Protein AF-A0A822E2Z7-F1 (afdb_monomer)

Foldseek 3Di:
DDDLVNLVVVLVVVLVVVVVVLVVLVVLLVVLVVVLVVDPDPVSNVVSVVVSVPRDHDDPVRSVVVSVVSCVVSVSVPDPVVVVVVVVSCVVVVVPPPDPDDDDDDDDD

Nearest PDB structures (foldseek):
  7f6j-assembly1_C  TM=7.081E-01  e=2.407E+00  Homo sapiens
  4ilo-assembly1_A  TM=5.571E-01  e=5.607E+00  Chlamydia trachomatis L2/434/Bu

pLDDT: mean 78.34, std 19.08, range [35.41, 97.38]

Mean predicted aligned error: 11.36 Å

Solvent-accessible surface area (backbone atoms only — not comparable to full-atom values): 6567 Å² total; per-residue (Å²): 132,84,52,70,66,59,49,50,50,53,51,52,53,50,50,50,54,51,49,53,52,40,50,52,45,48,52,54,35,49,53,32,51,57,51,38,77,73,48,92,45,69,68,59,36,53,52,37,48,58,54,35,73,68,58,82,64,71,53,72,69,56,52,48,54,53,48,54,53,49,40,60,75,63,67,43,87,84,41,71,71,45,57,54,48,49,55,52,51,28,56,76,67,69,53,64,89,76,63,98,71,85,86,79,85,82,90,83,134

Secondary structure (DSSP, 8-state):
---HHHHHHHHHHHHHHHHHHHHHHHHHHHHHHHHHHT---HHHHHHHHHHHHT--PPPHHHHHHHHHHHHHHTT-TT-HHHHHHHHHHHHHTT-----SS--------

Sequence (109 aa):
MKTQSELFGKFVEFMNGTMATNTALIEQRTALYNLIEKSNDNQKVTYFMGKADNIKISDAKRLMDIGFKKVKELNLESSEELKYLESRLENVLGIMNHNNRQLLPVYNW

Radius of gyration: 21.73 Å; Cα contacts (8 Å, |Δi|>4): 48; chains: 1; bounding box: 62×42×54 Å

Structure (mmCIF, N/CA/C/O backbone):
data_AF-A0A822E2Z7-F1
#
_entry.id   AF-A0A822E2Z7-F1
#
loop_
_atom_site.group_PDB
_atom_site.id
_atom_site.type_symbol
_atom_site.label_atom_id
_atom_site.label_alt_id
_atom_site.label_comp_id
_atom_site.label_asym_id
_atom_site.label_entity_id
_atom_site.label_seq_id
_atom_site.pdbx_PDB_ins_code
_atom_site.Cartn_x
_atom_site.Cartn_y
_atom_site.Cartn_z
_atom_site.occupancy
_atom_site.B_iso_or_equiv
_atom_site.auth_seq_id
_atom_site.auth_comp_id
_atom_site.auth_asym_id
_atom_site.auth_atom_id
_atom_site.pdbx_PDB_model_num
ATOM 1 N N . MET A 1 1 ? -9.481 -8.322 29.777 1.00 53.78 1 MET A N 1
ATOM 2 C CA . MET A 1 1 ? -10.090 -7.519 28.691 1.00 53.78 1 MET A CA 1
ATOM 3 C C . MET A 1 1 ? -9.002 -6.616 28.135 1.00 53.78 1 MET A C 1
ATOM 5 O O . MET A 1 1 ? -8.268 -6.074 28.947 1.00 53.78 1 MET A O 1
ATOM 9 N N . LYS A 1 2 ? -8.845 -6.502 26.809 1.00 59.94 2 LYS A N 1
ATOM 10 C CA . LYS A 1 2 ? -7.946 -5.484 26.230 1.00 59.94 2 LYS A CA 1
ATOM 11 C C . LYS A 1 2 ? -8.593 -4.113 26.404 1.00 59.94 2 LYS A C 1
ATOM 13 O O . LYS A 1 2 ? -9.815 -4.017 26.280 1.00 59.94 2 LYS A O 1
ATOM 18 N N . THR A 1 3 ? -7.812 -3.087 26.714 1.00 75.00 3 THR A N 1
ATOM 19 C CA . THR A 1 3 ? -8.347 -1.721 26.813 1.00 75.00 3 THR A CA 1
ATOM 20 C C . THR A 1 3 ? -8.606 -1.149 25.414 1.00 75.00 3 THR A C 1
ATOM 22 O O . THR A 1 3 ? -8.018 -1.600 24.431 1.00 75.00 3 THR A O 1
ATOM 25 N N . GLN A 1 4 ? -9.488 -0.151 25.300 1.00 69.19 4 GLN A N 1
ATOM 26 C CA . GLN A 1 4 ? -9.756 0.520 24.017 1.00 69.19 4 GLN A CA 1
ATOM 27 C C . GLN A 1 4 ? -8.486 1.165 23.434 1.00 69.19 4 GLN A C 1
ATOM 29 O O . GLN A 1 4 ? -8.213 1.038 22.243 1.00 69.19 4 GLN A O 1
ATOM 34 N N . SER A 1 5 ? -7.641 1.736 24.296 1.00 71.38 5 SER A N 1
ATOM 35 C CA . SER A 1 5 ? -6.336 2.289 23.913 1.00 71.38 5 SER A CA 1
ATOM 36 C C . SER A 1 5 ? -5.390 1.228 23.329 1.00 71.38 5 SER A C 1
ATOM 38 O O . SER A 1 5 ? -4.766 1.450 22.293 1.00 71.38 5 SER A O 1
ATOM 40 N N . GLU A 1 6 ? -5.340 0.021 23.906 1.00 77.25 6 GLU A N 1
ATOM 41 C CA . GLU A 1 6 ? -4.536 -1.086 23.359 1.00 77.25 6 GLU A CA 1
ATOM 42 C C . GLU A 1 6 ? -5.037 -1.578 21.995 1.00 77.25 6 GLU A C 1
ATOM 44 O O . GLU A 1 6 ? -4.243 -2.002 21.151 1.00 77.25 6 GLU A O 1
ATOM 49 N N . LEU A 1 7 ? -6.353 -1.577 21.777 1.00 80.56 7 LEU A N 1
ATOM 50 C CA . LEU A 1 7 ? -6.940 -1.952 20.491 1.00 80.56 7 LEU A CA 1
ATOM 51 C C . LEU A 1 7 ? -6.651 -0.883 19.429 1.00 80.56 7 LEU A C 1
ATOM 53 O O . LEU A 1 7 ? -6.284 -1.230 18.306 1.00 80.56 7 LEU A O 1
ATOM 57 N N . PHE A 1 8 ? -6.725 0.397 19.799 1.00 77.75 8 PHE A N 1
ATOM 58 C CA . PHE A 1 8 ? -6.364 1.506 18.920 1.00 77.75 8 PHE A CA 1
ATOM 59 C C . PHE A 1 8 ? -4.868 1.506 18.571 1.00 77.75 8 PHE A C 1
ATOM 61 O O . PHE A 1 8 ? -4.508 1.651 17.405 1.00 77.75 8 PHE A O 1
ATOM 68 N N . GLY A 1 9 ? -3.986 1.241 19.541 1.00 77.56 9 GLY A N 1
ATOM 69 C CA . GLY A 1 9 ? -2.549 1.082 19.289 1.00 77.56 9 GLY A CA 1
ATOM 70 C C . GLY A 1 9 ? -2.260 -0.003 18.246 1.00 77.56 9 GLY A C 1
ATOM 71 O O . GLY A 1 9 ? -1.531 0.234 17.285 1.00 77.56 9 GLY A O 1
ATOM 72 N N . LYS A 1 10 ? -2.934 -1.156 18.351 1.00 83.88 10 LYS A N 1
ATOM 73 C CA . LYS A 1 10 ? -2.823 -2.253 17.369 1.00 83.88 10 LYS A CA 1
ATOM 74 C C . LYS A 1 10 ? -3.333 -1.879 15.984 1.00 83.88 10 LYS A C 1
ATOM 76 O O . LYS A 1 10 ? -2.800 -2.364 14.987 1.00 83.88 10 LYS A O 1
ATOM 81 N N . PHE A 1 11 ? -4.369 -1.047 15.910 1.00 86.25 11 PHE A N 1
ATOM 82 C CA . PHE A 1 11 ? -4.846 -0.504 14.644 1.00 86.25 11 PHE A CA 1
ATOM 83 C C . PHE A 1 11 ? -3.783 0.394 13.994 1.00 86.25 11 PHE A C 1
ATOM 85 O O . PHE A 1 11 ? -3.451 0.198 12.825 1.00 86.25 11 PHE A O 1
ATOM 92 N N . VAL A 1 12 ? -3.208 1.332 14.753 1.00 84.00 12 VAL A N 1
ATOM 93 C CA . VAL A 1 12 ? -2.180 2.255 14.248 1.00 84.00 12 VAL A CA 1
ATOM 94 C C . VAL A 1 12 ? -0.926 1.502 13.800 1.00 84.00 12 VAL A C 1
ATOM 96 O O . VAL A 1 12 ? -0.433 1.746 12.701 1.00 84.00 12 VAL A O 1
ATOM 99 N N . GLU A 1 13 ? -0.439 0.546 14.595 1.00 87.19 13 GLU A N 1
ATOM 100 C CA . GLU A 1 13 ? 0.699 -0.309 14.226 1.00 87.19 13 GLU A CA 1
ATOM 101 C C . GLU A 1 13 ? 0.446 -1.065 12.916 1.00 87.19 13 GLU A C 1
ATOM 103 O O . GLU A 1 13 ? 1.296 -1.084 12.023 1.00 87.19 13 GLU A O 1
ATOM 108 N N . PHE A 1 14 ? -0.750 -1.640 12.768 1.00 90.81 14 PHE A N 1
ATOM 109 C CA . PHE A 1 14 ? -1.147 -2.338 11.550 1.00 90.81 14 PHE A CA 1
ATOM 110 C C . PHE A 1 14 ? -1.176 -1.407 10.330 1.00 90.81 14 PHE A C 1
ATOM 112 O O . PHE A 1 14 ? -0.661 -1.767 9.266 1.00 90.81 14 PHE A O 1
ATOM 119 N N . MET A 1 15 ? -1.747 -0.207 10.468 1.00 91.25 15 MET A N 1
ATOM 120 C CA . MET A 1 15 ? -1.794 0.762 9.373 1.00 91.25 15 MET A CA 1
ATOM 121 C C . MET A 1 15 ? -0.399 1.265 9.002 1.00 91.25 15 MET A C 1
ATOM 123 O O . MET A 1 15 ? -0.087 1.340 7.815 1.00 91.25 15 MET A O 1
ATOM 127 N N . ASN A 1 16 ? 0.475 1.507 9.980 1.00 88.25 16 ASN A N 1
ATOM 128 C CA . ASN A 1 16 ? 1.867 1.875 9.724 1.00 88.25 16 ASN A CA 1
ATOM 129 C C . ASN A 1 16 ? 2.608 0.782 8.942 1.00 88.25 16 ASN A C 1
ATOM 131 O O . ASN A 1 16 ? 3.259 1.084 7.943 1.00 88.25 16 ASN A O 1
ATOM 135 N N . GLY A 1 17 ? 2.463 -0.489 9.331 1.00 90.06 17 GLY A N 1
ATOM 136 C CA . GLY A 1 17 ? 3.058 -1.609 8.592 1.00 90.06 17 GLY A CA 1
ATOM 137 C C . GLY A 1 17 ? 2.493 -1.760 7.174 1.00 90.06 17 GLY A C 1
ATOM 138 O O . GLY A 1 17 ? 3.238 -2.022 6.225 1.00 90.06 17 GLY A O 1
ATOM 139 N N . THR A 1 18 ? 1.188 -1.529 7.008 1.00 92.69 18 THR A N 1
ATOM 140 C CA . THR A 1 18 ? 0.514 -1.557 5.700 1.00 92.69 18 THR A CA 1
ATOM 141 C C . THR A 1 18 ? 1.050 -0.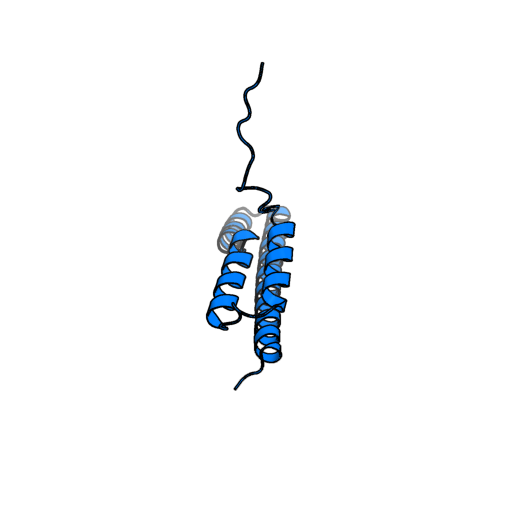457 4.782 1.00 92.69 18 THR A C 1
ATOM 143 O O . THR A 1 18 ? 1.401 -0.727 3.633 1.00 92.69 18 THR A O 1
ATOM 146 N N . MET A 1 19 ? 1.180 0.768 5.298 1.00 91.12 19 MET A N 1
ATOM 147 C CA . MET A 1 19 ? 1.725 1.904 4.554 1.00 91.12 19 MET A CA 1
ATOM 148 C C . MET A 1 19 ? 3.196 1.694 4.199 1.00 91.12 19 MET A C 1
ATOM 150 O O . MET A 1 19 ? 3.562 1.878 3.043 1.00 91.12 19 MET A O 1
ATOM 154 N N . ALA A 1 20 ? 4.020 1.236 5.146 1.00 92.12 20 ALA A N 1
ATOM 155 C CA . ALA A 1 20 ? 5.430 0.939 4.899 1.00 92.12 20 ALA A CA 1
ATOM 156 C C . ALA A 1 20 ? 5.609 -0.115 3.795 1.00 92.12 20 ALA A C 1
ATOM 158 O O . ALA A 1 20 ? 6.418 0.065 2.886 1.00 92.12 20 ALA A O 1
ATOM 159 N N . THR A 1 21 ? 4.800 -1.179 3.822 1.00 95.38 21 THR A N 1
ATOM 160 C CA . THR A 1 21 ? 4.797 -2.198 2.762 1.00 95.38 21 THR A CA 1
ATOM 161 C C . THR A 1 21 ? 4.428 -1.589 1.410 1.00 95.38 21 THR A C 1
ATOM 163 O O . THR A 1 21 ? 5.101 -1.845 0.414 1.00 95.38 21 THR A O 1
ATOM 166 N N . ASN A 1 22 ? 3.384 -0.757 1.359 1.00 94.69 22 ASN A N 1
ATOM 167 C CA . ASN A 1 22 ? 2.951 -0.129 0.113 1.00 94.69 22 ASN A CA 1
ATOM 168 C C . ASN A 1 22 ? 4.010 0.835 -0.451 1.00 94.69 22 ASN A C 1
ATOM 170 O O . ASN A 1 22 ? 4.257 0.832 -1.655 1.00 94.69 22 ASN A O 1
ATOM 174 N N . THR A 1 23 ? 4.681 1.600 0.414 1.00 94.25 23 THR A N 1
ATOM 175 C CA . THR A 1 23 ? 5.810 2.465 0.045 1.00 94.25 23 THR A CA 1
ATOM 176 C C . THR A 1 23 ? 6.968 1.658 -0.534 1.00 94.25 23 THR A C 1
ATOM 178 O O . THR A 1 23 ? 7.447 1.987 -1.615 1.00 94.25 23 THR A O 1
ATOM 181 N N . ALA A 1 24 ? 7.359 0.549 0.100 1.00 96.25 24 ALA A N 1
ATOM 182 C CA . ALA A 1 24 ? 8.423 -0.310 -0.422 1.00 96.25 24 ALA A CA 1
ATOM 183 C C . ALA A 1 24 ? 8.088 -0.873 -1.817 1.00 96.25 24 ALA A C 1
ATOM 185 O O . ALA A 1 24 ? 8.959 -0.969 -2.681 1.00 96.25 24 ALA A O 1
ATOM 186 N N . LEU A 1 25 ? 6.818 -1.208 -2.079 1.00 97.38 25 LEU A N 1
ATOM 187 C CA . LEU A 1 25 ? 6.370 -1.635 -3.410 1.00 97.38 25 LEU A CA 1
ATOM 188 C C . LEU A 1 25 ? 6.455 -0.495 -4.440 1.00 97.38 25 LEU A C 1
ATOM 190 O O . LEU A 1 25 ? 6.878 -0.729 -5.573 1.00 97.38 25 LEU A O 1
ATOM 194 N N . ILE A 1 26 ? 6.098 0.736 -4.056 1.00 95.44 26 ILE A N 1
ATOM 195 C CA . ILE A 1 26 ? 6.260 1.930 -4.905 1.00 95.44 26 ILE A CA 1
ATOM 196 C C . ILE A 1 26 ? 7.737 2.137 -5.253 1.00 95.44 26 ILE A C 1
ATOM 198 O O . ILE A 1 26 ? 8.071 2.316 -6.426 1.00 95.44 26 ILE A O 1
ATOM 202 N N . GLU A 1 27 ? 8.625 2.062 -4.264 1.00 96.38 27 GLU A N 1
ATOM 203 C CA . GLU A 1 27 ? 10.070 2.219 -4.448 1.00 96.38 27 GLU A CA 1
ATOM 204 C C . GLU A 1 27 ? 10.646 1.139 -5.368 1.00 96.38 27 GLU A C 1
ATOM 206 O O . GLU A 1 27 ? 11.367 1.457 -6.314 1.00 96.38 27 GLU A O 1
ATOM 211 N N . GLN A 1 28 ? 10.274 -0.129 -5.165 1.00 96.88 28 GLN A N 1
ATOM 212 C CA . GLN A 1 28 ? 10.691 -1.233 -6.034 1.00 96.88 28 GLN A CA 1
ATOM 213 C C . GLN A 1 28 ? 10.231 -1.029 -7.480 1.00 96.88 28 GLN A C 1
ATOM 215 O O . GLN A 1 28 ? 11.022 -1.189 -8.411 1.00 96.88 28 GLN A O 1
ATOM 220 N N . ARG A 1 29 ? 8.966 -0.643 -7.688 1.00 96.88 29 ARG A N 1
AT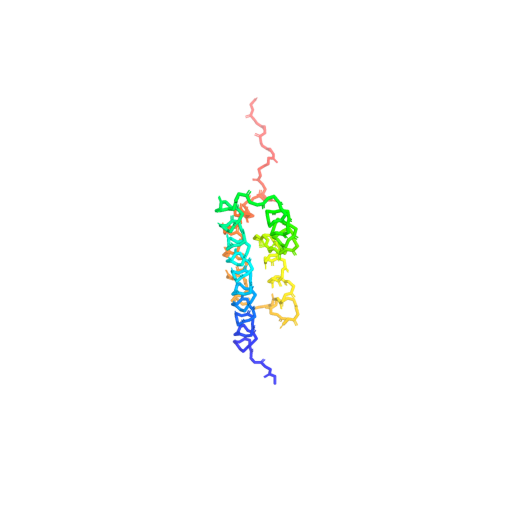OM 221 C CA . ARG A 1 29 ? 8.433 -0.389 -9.032 1.00 96.88 29 ARG A CA 1
ATOM 222 C C . ARG A 1 29 ? 9.126 0.802 -9.694 1.00 96.88 29 ARG A C 1
ATOM 224 O O . ARG A 1 29 ? 9.464 0.736 -10.872 1.00 96.88 29 ARG A O 1
ATOM 231 N N . THR A 1 30 ? 9.403 1.851 -8.925 1.00 96.88 30 THR A N 1
ATOM 232 C CA . THR A 1 30 ? 10.149 3.031 -9.384 1.00 96.88 30 THR A CA 1
ATOM 233 C C . THR A 1 30 ? 11.571 2.659 -9.795 1.00 96.88 30 THR A C 1
ATOM 235 O O . THR A 1 30 ? 12.032 3.058 -10.860 1.00 96.88 30 THR A O 1
ATOM 238 N N . ALA A 1 31 ? 12.257 1.836 -9.000 1.00 97.31 31 ALA A N 1
ATOM 239 C CA . ALA A 1 31 ? 13.593 1.357 -9.330 1.00 97.31 31 ALA A CA 1
ATOM 240 C C . ALA A 1 31 ? 13.608 0.560 -10.645 1.00 97.31 31 ALA A C 1
ATOM 242 O O . ALA A 1 31 ? 14.513 0.744 -11.457 1.00 97.31 31 ALA A O 1
ATOM 243 N N . LEU A 1 32 ? 12.590 -0.272 -10.896 1.00 97.31 32 LEU A N 1
ATOM 244 C CA . LEU A 1 32 ? 12.452 -0.994 -12.164 1.00 97.31 32 LEU A CA 1
ATOM 245 C C . LEU A 1 32 ? 12.233 -0.046 -13.348 1.00 97.31 32 LEU A C 1
ATOM 247 O O . LEU A 1 32 ? 12.893 -0.213 -14.371 1.00 97.31 32 LEU A O 1
ATOM 251 N N . TYR A 1 33 ? 11.381 0.975 -13.209 1.00 96.06 33 TYR A N 1
ATOM 252 C CA . TYR A 1 33 ? 11.203 1.988 -14.256 1.00 96.06 33 TYR A CA 1
ATOM 253 C C . TYR A 1 33 ? 12.487 2.772 -14.538 1.00 96.06 33 TYR A C 1
ATOM 255 O O . TYR A 1 33 ? 12.842 2.948 -15.701 1.00 96.06 33 TYR A O 1
ATOM 263 N N . ASN A 1 34 ? 13.256 3.120 -13.506 1.00 96.38 34 ASN A N 1
ATOM 264 C CA . ASN A 1 34 ? 14.559 3.766 -13.676 1.00 96.38 34 ASN A CA 1
ATOM 265 C C . ASN A 1 34 ? 15.572 2.869 -14.412 1.00 96.38 34 ASN A C 1
ATOM 267 O O . ASN A 1 34 ? 16.439 3.370 -15.126 1.00 96.38 34 ASN A O 1
ATOM 271 N N . LEU A 1 35 ? 15.508 1.545 -14.226 1.00 95.50 35 LEU A N 1
ATOM 272 C CA . LEU A 1 35 ? 16.351 0.597 -14.963 1.00 95.50 35 LEU A CA 1
ATOM 273 C C . LEU A 1 35 ? 15.913 0.460 -16.425 1.00 95.50 35 LEU A C 1
ATOM 275 O O . LEU A 1 35 ? 16.772 0.328 -17.293 1.00 95.50 35 LEU A O 1
ATOM 279 N N . ILE A 1 36 ? 14.605 0.512 -16.693 1.00 94.88 36 ILE A N 1
ATOM 280 C CA . ILE A 1 36 ? 14.042 0.509 -18.049 1.00 94.88 36 ILE A CA 1
ATOM 281 C C . ILE A 1 36 ? 14.495 1.754 -18.814 1.00 94.88 36 ILE A C 1
ATOM 283 O O . ILE A 1 36 ? 15.036 1.622 -19.905 1.00 94.88 36 ILE A O 1
ATOM 287 N N . GLU A 1 37 ? 14.344 2.939 -18.218 1.00 95.50 37 GLU A N 1
ATOM 288 C CA . GLU A 1 37 ? 14.713 4.222 -18.834 1.00 95.50 37 GLU A CA 1
ATOM 289 C C . GLU A 1 37 ? 16.199 4.284 -19.226 1.00 95.50 37 GLU A C 1
ATOM 291 O O . GLU A 1 37 ? 16.566 4.887 -20.231 1.00 95.50 37 GLU A O 1
ATOM 296 N N . LYS A 1 38 ? 17.066 3.619 -18.453 1.00 95.31 38 LYS A N 1
ATOM 297 C CA . LYS A 1 38 ? 18.521 3.594 -18.672 1.00 95.31 38 LYS A CA 1
ATOM 298 C C . LYS A 1 38 ? 18.993 2.477 -19.606 1.00 95.31 38 LYS A C 1
ATOM 300 O O . LYS A 1 38 ? 20.200 2.343 -19.814 1.00 95.31 38 LYS A O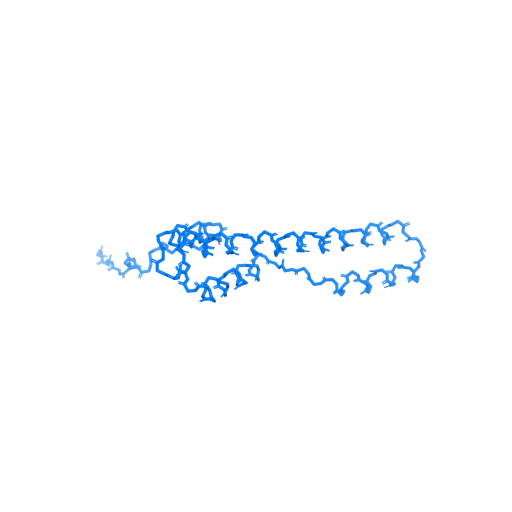 1
ATOM 305 N N . SER A 1 39 ? 18.097 1.630 -20.114 1.00 93.50 39 SER A N 1
ATOM 306 C CA . SER A 1 39 ? 18.472 0.441 -20.879 1.00 93.50 39 SER A CA 1
ATOM 307 C C . SER A 1 39 ? 18.193 0.590 -22.372 1.00 93.50 39 SER A C 1
ATOM 309 O O . SER A 1 39 ? 17.078 0.886 -22.778 1.00 93.50 39 SER A O 1
ATOM 311 N N . ASN A 1 40 ? 19.196 0.264 -23.192 1.00 93.88 40 ASN A N 1
ATOM 312 C CA . ASN A 1 40 ? 19.055 0.122 -24.649 1.00 93.88 40 ASN A CA 1
ATOM 313 C C . ASN A 1 40 ? 18.859 -1.348 -25.079 1.00 93.88 40 ASN A C 1
ATOM 315 O O . ASN A 1 40 ? 18.904 -1.666 -26.265 1.00 93.88 40 ASN A O 1
ATOM 319 N N . ASP A 1 41 ? 18.701 -2.262 -24.118 1.00 96.88 41 ASP A N 1
ATOM 320 C CA . ASP A 1 41 ? 18.539 -3.697 -24.351 1.00 96.88 41 ASP A CA 1
ATOM 321 C C . ASP A 1 41 ? 17.056 -4.076 -24.238 1.00 96.88 41 ASP A C 1
ATOM 323 O O . ASP A 1 41 ? 16.493 -4.142 -23.141 1.00 96.88 41 ASP A O 1
ATOM 327 N N . ASN A 1 42 ? 16.428 -4.362 -25.381 1.00 95.06 42 ASN A N 1
ATOM 328 C CA . ASN A 1 42 ? 15.003 -4.690 -25.453 1.00 95.06 42 ASN A CA 1
ATOM 329 C C . ASN A 1 42 ? 14.604 -5.911 -24.608 1.00 95.06 42 ASN A C 1
ATOM 331 O O . ASN A 1 42 ? 13.472 -5.962 -24.118 1.00 95.06 42 ASN A O 1
ATOM 335 N N . GLN A 1 43 ? 15.495 -6.890 -24.411 1.00 95.69 43 GLN A N 1
ATOM 336 C CA . GLN A 1 43 ? 15.183 -8.052 -23.575 1.00 95.69 43 GLN A CA 1
ATOM 337 C C . GLN A 1 43 ? 15.126 -7.654 -22.098 1.00 95.69 43 GLN A C 1
ATOM 339 O O . GLN A 1 43 ? 14.200 -8.053 -21.388 1.00 95.69 43 GLN A O 1
ATOM 344 N N . LYS A 1 44 ? 16.061 -6.810 -21.644 1.00 94.19 44 LYS A N 1
ATOM 345 C CA . LYS A 1 44 ? 16.055 -6.268 -20.275 1.00 94.19 44 LYS A CA 1
ATOM 346 C C . LYS A 1 44 ? 14.861 -5.358 -20.029 1.00 94.19 44 LYS A C 1
ATOM 348 O O . LYS A 1 44 ? 14.212 -5.500 -18.996 1.00 94.19 44 LYS A O 1
ATOM 353 N N . VAL A 1 45 ? 14.538 -4.483 -20.982 1.00 96.44 45 VAL A N 1
ATOM 354 C CA . VAL A 1 45 ? 13.345 -3.624 -20.920 1.00 96.44 45 VAL A CA 1
ATOM 355 C C . VAL A 1 45 ? 12.087 -4.474 -20.745 1.00 96.44 45 VAL A C 1
ATOM 357 O O . VAL A 1 45 ? 11.342 -4.274 -19.787 1.00 96.44 45 VAL A O 1
ATOM 360 N N . THR A 1 46 ? 11.897 -5.485 -21.598 1.00 96.94 46 THR A N 1
ATOM 361 C CA . THR A 1 46 ? 10.732 -6.384 -21.535 1.00 96.94 46 THR A CA 1
ATOM 362 C C . THR A 1 46 ? 10.660 -7.125 -20.198 1.00 96.94 46 THR A C 1
ATOM 364 O O . THR A 1 46 ? 9.602 -7.192 -19.571 1.00 96.94 46 THR A O 1
ATOM 367 N N . TYR A 1 47 ? 11.792 -7.655 -19.725 1.00 96.62 47 TYR A N 1
ATOM 368 C CA . TYR A 1 47 ? 11.865 -8.355 -18.445 1.00 96.62 47 TYR A CA 1
ATOM 369 C C . TYR A 1 47 ? 11.493 -7.447 -17.263 1.00 96.62 47 TYR A C 1
ATOM 371 O O . TYR A 1 47 ? 10.659 -7.822 -16.435 1.00 96.62 47 TYR A O 1
ATOM 379 N N . PHE A 1 48 ? 12.080 -6.249 -17.178 1.00 96.69 48 PHE A N 1
ATOM 380 C CA . PHE A 1 48 ? 11.813 -5.323 -16.079 1.00 96.69 48 PHE A CA 1
ATOM 381 C C . PHE A 1 48 ? 10.398 -4.748 -16.130 1.00 96.69 48 PHE A C 1
ATOM 383 O O . PHE A 1 48 ? 9.788 -4.619 -15.069 1.00 96.69 48 PHE A O 1
ATOM 390 N N . MET A 1 49 ? 9.840 -4.485 -17.319 1.00 96.00 49 MET A N 1
ATOM 391 C CA . MET A 1 49 ? 8.430 -4.093 -17.460 1.00 96.00 49 MET A CA 1
ATOM 392 C C . MET A 1 49 ? 7.514 -5.183 -16.907 1.00 96.00 49 MET A C 1
ATOM 394 O O . MET A 1 49 ? 6.694 -4.909 -16.034 1.00 96.00 49 MET A O 1
ATOM 398 N N . GLY A 1 50 ? 7.734 -6.441 -17.303 1.00 96.62 50 GLY A N 1
ATOM 399 C CA . GLY A 1 50 ? 6.962 -7.566 -16.779 1.00 96.62 50 GLY A CA 1
ATOM 400 C C . GLY A 1 50 ? 7.070 -7.710 -15.257 1.00 96.62 50 GLY A C 1
ATOM 401 O O . GLY A 1 50 ? 6.096 -8.060 -14.591 1.00 96.62 50 GLY A O 1
ATOM 402 N N . LYS A 1 51 ? 8.230 -7.413 -14.660 1.00 96.69 51 LYS A N 1
ATOM 403 C CA . LYS A 1 51 ? 8.372 -7.383 -13.195 1.00 96.69 51 LYS A CA 1
ATOM 404 C C . LYS A 1 51 ? 7.630 -6.204 -12.566 1.00 96.69 51 LYS A C 1
ATOM 406 O O . LYS A 1 51 ? 6.957 -6.414 -11.561 1.00 96.69 51 LYS A O 1
ATOM 411 N N . ALA A 1 52 ? 7.712 -5.011 -13.152 1.00 95.06 52 ALA A N 1
ATOM 412 C CA . ALA A 1 52 ? 7.062 -3.806 -12.644 1.00 95.06 52 ALA A CA 1
ATOM 413 C C . ALA A 1 52 ? 5.531 -3.931 -12.653 1.00 95.06 52 ALA A C 1
ATOM 415 O O . ALA A 1 52 ? 4.885 -3.562 -11.674 1.00 95.06 52 ALA A O 1
ATOM 416 N N . ASP A 1 53 ? 4.959 -4.523 -13.702 1.00 94.06 53 ASP A N 1
ATOM 417 C CA . ASP A 1 53 ? 3.508 -4.699 -13.847 1.00 94.06 53 ASP A CA 1
ATOM 418 C C . ASP A 1 53 ? 2.924 -5.722 -12.861 1.00 94.06 53 ASP A C 1
ATOM 420 O O . ASP A 1 53 ? 1.749 -5.659 -12.499 1.00 94.06 53 ASP A O 1
ATOM 424 N N . ASN A 1 54 ? 3.755 -6.639 -12.362 1.00 96.06 54 ASN A N 1
ATOM 425 C CA . ASN A 1 54 ? 3.363 -7.586 -11.321 1.00 96.06 54 ASN A CA 1
ATOM 426 C C . ASN A 1 54 ? 3.369 -6.974 -9.909 1.00 96.06 54 ASN A C 1
ATOM 428 O O . ASN A 1 54 ? 2.811 -7.574 -8.984 1.00 96.06 54 ASN A O 1
ATOM 432 N N . ILE A 1 55 ? 3.965 -5.790 -9.716 1.00 95.81 55 ILE A N 1
ATOM 433 C CA . ILE A 1 55 ? 3.972 -5.102 -8.422 1.00 95.81 55 ILE A CA 1
ATOM 434 C C . ILE A 1 55 ? 2.621 -4.411 -8.205 1.00 95.81 55 ILE A C 1
ATOM 436 O O . ILE A 1 55 ? 2.316 -3.359 -8.773 1.00 95.81 55 ILE A O 1
ATOM 440 N N . LYS A 1 56 ? 1.802 -5.005 -7.331 1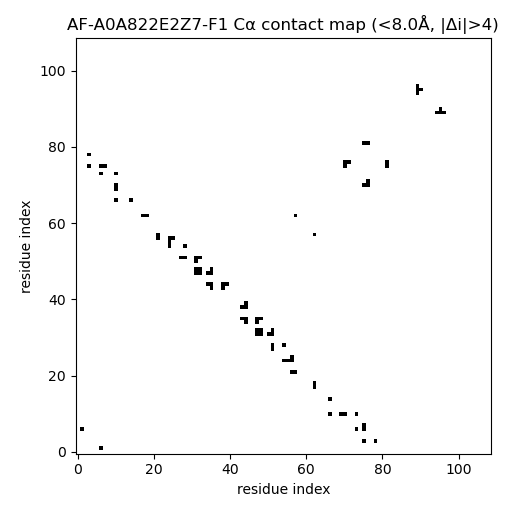.00 93.81 56 LYS A N 1
ATOM 441 C CA . LYS A 1 56 ? 0.470 -4.501 -6.974 1.00 93.81 56 LYS A CA 1
ATOM 442 C C . LYS A 1 56 ? 0.551 -3.491 -5.833 1.00 93.81 56 LYS A C 1
ATOM 444 O O . LYS A 1 56 ? 0.526 -3.866 -4.664 1.00 93.81 56 LYS A O 1
ATOM 449 N N . ILE A 1 57 ? 0.608 -2.214 -6.188 1.00 93.25 57 ILE A N 1
ATOM 450 C CA . ILE A 1 57 ? 0.505 -1.095 -5.245 1.00 93.25 57 ILE A CA 1
ATOM 451 C C . ILE A 1 57 ? -0.975 -0.839 -4.956 1.00 93.25 57 ILE A C 1
ATOM 453 O O . ILE A 1 57 ? -1.799 -0.816 -5.871 1.00 93.25 57 ILE A O 1
ATOM 457 N N . SER A 1 58 ? -1.316 -0.666 -3.683 1.00 93.56 58 SER A N 1
ATOM 458 C CA . SER A 1 58 ? -2.659 -0.262 -3.273 1.00 93.56 58 SER A CA 1
ATOM 459 C C . SER A 1 58 ? -2.821 1.244 -3.445 1.00 93.56 58 SER A C 1
ATOM 461 O O . SER A 1 58 ? -1.971 2.019 -3.000 1.00 93.56 58 SER A O 1
ATOM 463 N N . ASP A 1 59 ? -3.917 1.648 -4.080 1.00 88.31 59 ASP A N 1
ATOM 464 C CA . ASP A 1 59 ? -4.347 3.041 -4.116 1.00 88.31 59 ASP A CA 1
ATOM 465 C C . ASP A 1 59 ? -4.925 3.478 -2.759 1.00 88.31 59 ASP A C 1
ATOM 467 O O . ASP A 1 59 ? -5.119 2.670 -1.843 1.00 88.31 59 ASP A O 1
ATOM 471 N N . ALA A 1 60 ? -5.204 4.777 -2.626 1.00 85.19 60 ALA A N 1
ATOM 472 C CA . ALA A 1 60 ? -5.758 5.337 -1.398 1.00 85.19 60 ALA A CA 1
ATOM 473 C C . ALA A 1 60 ? -7.045 4.612 -0.981 1.00 85.19 60 ALA A C 1
ATOM 475 O O . ALA A 1 60 ? -7.161 4.203 0.173 1.00 85.19 60 ALA A O 1
ATOM 476 N N . LYS A 1 61 ? -7.970 4.385 -1.928 1.00 86.00 61 LYS A N 1
ATOM 477 C CA . LYS A 1 61 ? -9.254 3.708 -1.690 1.00 86.00 61 LYS A CA 1
ATOM 478 C C . LYS A 1 61 ? -9.055 2.346 -1.033 1.00 86.00 61 LYS A C 1
ATOM 480 O O . LYS A 1 61 ? -9.612 2.088 0.029 1.00 86.00 61 LYS A O 1
ATOM 485 N N . ARG A 1 62 ? -8.200 1.510 -1.615 1.00 89.62 62 ARG A N 1
ATOM 486 C CA . ARG A 1 62 ? -7.911 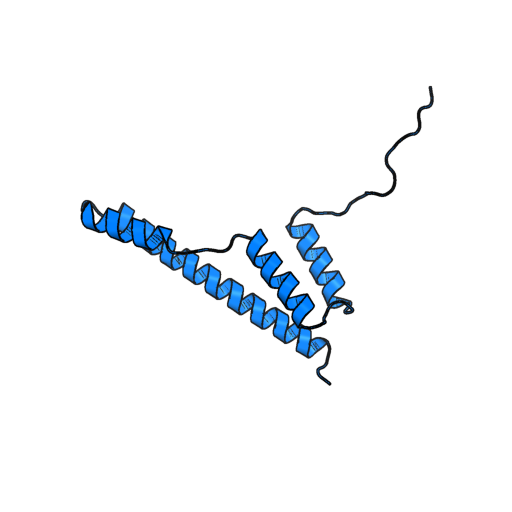0.170 -1.109 1.00 89.62 62 ARG A CA 1
ATOM 487 C C . ARG A 1 62 ? -7.229 0.195 0.257 1.00 89.62 62 ARG A C 1
ATOM 489 O O . ARG A 1 62 ? -7.528 -0.657 1.089 1.00 89.62 62 ARG A O 1
ATOM 496 N N . LEU A 1 63 ? -6.339 1.156 0.508 1.00 88.00 63 LEU A N 1
ATOM 497 C CA . LEU A 1 63 ? -5.710 1.332 1.822 1.00 88.00 63 LEU A CA 1
ATOM 498 C C . LEU A 1 63 ? -6.737 1.703 2.901 1.00 88.00 63 LEU A C 1
ATOM 500 O O . LEU A 1 63 ? -6.656 1.199 4.021 1.00 88.00 63 LEU A O 1
ATOM 504 N N . MET A 1 64 ? -7.735 2.522 2.567 1.00 82.69 64 MET A N 1
ATOM 505 C CA . MET A 1 64 ? -8.813 2.865 3.499 1.00 82.69 64 MET A CA 1
ATOM 506 C C . MET A 1 64 ? -9.769 1.698 3.717 1.00 82.69 64 MET A C 1
ATOM 508 O O . MET A 1 64 ? -10.119 1.429 4.860 1.00 82.69 64 MET A O 1
ATOM 512 N N . ASP A 1 65 ? -10.113 0.941 2.673 1.00 85.94 65 ASP A N 1
ATOM 513 C CA . ASP A 1 65 ? -10.916 -0.281 2.811 1.00 85.94 65 ASP A CA 1
ATOM 514 C C . ASP A 1 65 ? -10.233 -1.301 3.743 1.00 85.94 65 ASP A C 1
ATOM 516 O O . ASP A 1 65 ? -10.887 -1.926 4.583 1.00 85.94 65 ASP A O 1
ATOM 520 N N . ILE A 1 66 ? -8.904 -1.438 3.644 1.00 90.50 66 ILE A N 1
ATOM 521 C CA . ILE A 1 66 ? -8.092 -2.242 4.572 1.00 90.50 66 ILE A CA 1
ATOM 522 C C . ILE A 1 66 ? -8.204 -1.697 6.003 1.00 90.50 66 ILE A C 1
ATOM 524 O O . ILE A 1 66 ? -8.433 -2.472 6.935 1.00 90.50 66 ILE A O 1
ATOM 528 N N . GLY A 1 67 ? -8.094 -0.377 6.178 1.00 87.06 67 GLY A N 1
ATOM 529 C CA . GLY A 1 67 ? -8.259 0.286 7.471 1.00 87.06 67 GLY A CA 1
ATOM 530 C C . GLY A 1 67 ? -9.637 0.04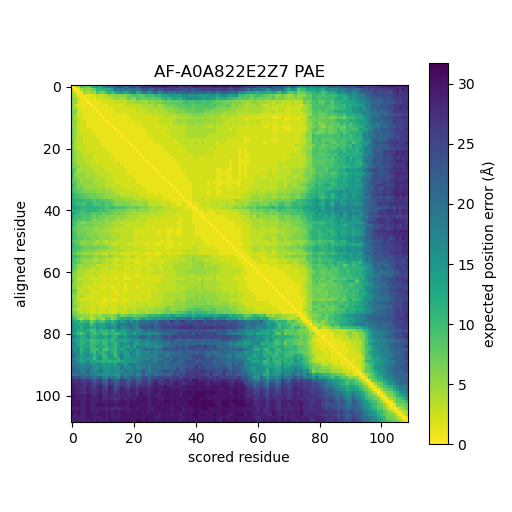7 8.089 1.00 87.06 67 GLY A C 1
ATOM 531 O O . GLY A 1 67 ? -9.729 -0.413 9.227 1.00 87.06 67 GLY A O 1
ATOM 532 N N . PHE A 1 68 ? -10.713 0.260 7.331 1.00 85.44 68 PHE A N 1
ATOM 533 C CA . PHE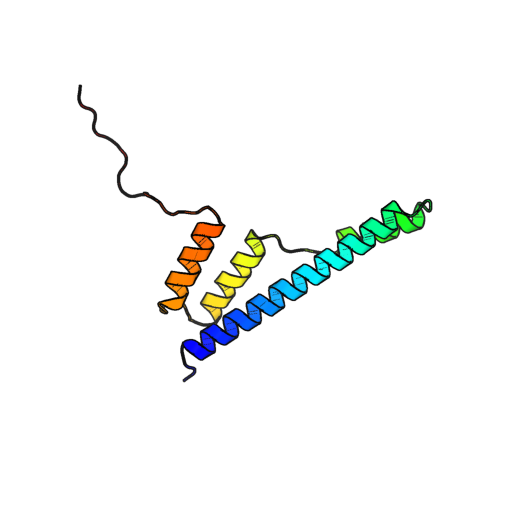 A 1 68 ? -12.082 0.025 7.794 1.00 85.44 68 PHE A CA 1
ATOM 534 C C . PHE A 1 68 ? -12.323 -1.435 8.153 1.00 85.44 68 PHE A C 1
ATOM 536 O O . PHE A 1 68 ? -12.915 -1.729 9.190 1.00 85.44 68 PHE A O 1
ATOM 543 N N . LYS A 1 69 ? -11.823 -2.378 7.348 1.00 88.38 69 LYS A N 1
ATOM 544 C CA . LYS A 1 69 ? -11.903 -3.797 7.699 1.00 88.38 69 LYS A CA 1
ATOM 545 C C . LYS A 1 69 ? -11.202 -4.069 9.031 1.00 88.38 69 LYS A C 1
ATOM 547 O O . LYS A 1 69 ? -11.745 -4.796 9.861 1.00 88.38 69 LYS A O 1
ATOM 552 N N . LYS A 1 70 ? -10.040 -3.450 9.267 1.00 88.81 70 LYS A N 1
ATOM 553 C CA . LYS A 1 70 ? -9.296 -3.639 10.513 1.00 88.81 70 LYS A CA 1
ATOM 554 C C . LYS A 1 70 ? -10.007 -3.058 11.733 1.00 88.81 70 LYS A C 1
ATOM 556 O O . LYS A 1 70 ? -9.989 -3.675 12.794 1.00 88.81 70 LYS A O 1
ATOM 561 N N . VAL A 1 71 ? -10.661 -1.912 11.573 1.00 83.75 71 VAL A N 1
ATOM 562 C CA . VAL A 1 71 ? -11.524 -1.303 12.595 1.00 83.75 71 VAL A CA 1
ATOM 563 C C . VAL A 1 71 ? -12.623 -2.271 13.039 1.00 83.75 71 VAL A C 1
ATOM 565 O O . VAL A 1 71 ? -12.777 -2.510 14.239 1.00 83.75 71 VAL A O 1
ATOM 568 N N . LYS A 1 72 ? -13.316 -2.891 12.074 1.00 82.50 72 LYS A N 1
ATOM 569 C CA . LYS A 1 72 ? -14.358 -3.895 12.339 1.00 82.50 72 LYS A CA 1
ATOM 570 C C . LYS A 1 72 ? -13.791 -5.133 13.031 1.00 82.50 72 LYS A C 1
ATOM 572 O O . LYS A 1 72 ? -14.338 -5.594 14.026 1.00 82.50 72 LYS A O 1
ATOM 577 N N . GLU A 1 73 ? -12.654 -5.646 12.554 1.00 85.69 73 GLU A N 1
ATOM 578 C CA . GLU A 1 73 ? -11.967 -6.799 13.162 1.00 85.69 73 GLU A CA 1
ATOM 579 C C . GLU A 1 73 ? -11.578 -6.566 14.628 1.00 85.69 73 GLU A C 1
ATOM 581 O O . GLU A 1 73 ? -11.591 -7.499 15.429 1.00 85.69 73 GLU A O 1
ATOM 586 N N . LEU A 1 74 ? -11.195 -5.338 14.982 1.00 83.12 74 LEU A N 1
ATOM 587 C CA . LEU A 1 74 ? -10.784 -4.983 16.340 1.00 83.12 74 LEU A CA 1
ATOM 588 C C . LEU A 1 74 ? -11.962 -4.584 17.241 1.00 83.12 74 LEU A C 1
ATOM 590 O O . LEU A 1 74 ? -11.732 -4.287 18.412 1.00 83.12 74 LEU A O 1
ATOM 594 N N . ASN A 1 75 ? -13.197 -4.616 16.723 1.00 78.44 75 ASN A N 1
ATOM 595 C CA . ASN A 1 75 ? -14.418 -4.185 17.407 1.00 78.44 75 ASN A CA 1
ATOM 596 C C . ASN A 1 75 ? -14.280 -2.788 18.034 1.00 78.44 75 ASN A C 1
ATOM 598 O O . ASN A 1 75 ? -14.698 -2.539 19.165 1.00 78.44 75 ASN A O 1
ATOM 602 N N . LEU A 1 76 ? -13.621 -1.890 17.304 1.00 69.75 76 LEU A N 1
ATOM 603 C CA . LEU A 1 76 ? -13.363 -0.531 17.764 1.00 69.75 76 LEU A CA 1
ATOM 604 C C . LEU A 1 76 ? -14.581 0.394 17.530 1.00 69.75 76 LEU A C 1
ATOM 606 O O . LEU A 1 76 ? -14.598 1.503 18.047 1.00 69.75 76 LEU A O 1
ATOM 610 N N . GLU A 1 77 ? -15.619 -0.063 16.816 1.00 63.31 77 GLU A N 1
ATOM 611 C CA . GLU A 1 77 ? -16.762 0.717 16.284 1.00 63.31 77 GLU A CA 1
ATOM 612 C C . GLU A 1 77 ? -17.469 1.669 17.278 1.00 63.31 77 GLU A C 1
ATOM 614 O O . GLU A 1 77 ? -18.144 2.604 16.856 1.00 63.31 77 GLU A O 1
ATOM 619 N N . SER A 1 78 ? -17.321 1.473 18.591 1.00 60.44 78 SER A N 1
ATOM 620 C CA . SER A 1 78 ? -17.937 2.314 19.624 1.00 60.44 78 SER A CA 1
ATOM 621 C C . SER A 1 78 ? -17.017 3.369 20.261 1.00 60.44 78 SER A C 1
ATOM 623 O O . SER A 1 78 ? -17.465 4.039 21.192 1.00 60.44 78 SER A O 1
ATOM 625 N N . SER A 1 79 ? -15.749 3.510 19.854 1.00 63.94 79 SER A N 1
ATOM 626 C CA . SER A 1 79 ? -14.815 4.440 20.511 1.00 63.94 79 SER A CA 1
ATOM 627 C C . SER A 1 79 ? -14.918 5.874 19.964 1.00 63.94 79 SER A C 1
ATOM 629 O O . SER A 1 79 ? -15.106 6.094 18.765 1.00 63.94 79 SER A O 1
ATOM 631 N N . GLU A 1 80 ? -14.800 6.880 20.839 1.00 65.88 80 GLU A N 1
ATOM 632 C CA . GLU A 1 80 ? -14.742 8.293 20.420 1.00 65.88 80 GLU A CA 1
ATOM 633 C C . GLU A 1 80 ? -13.547 8.558 19.497 1.00 65.88 80 GLU A C 1
ATOM 635 O O . GLU A 1 80 ? -13.661 9.331 18.543 1.00 65.88 80 GLU A O 1
ATOM 640 N N . GLU A 1 81 ? -12.428 7.859 19.711 1.00 62.94 81 GLU A N 1
ATOM 641 C CA . GLU A 1 81 ? -11.252 7.943 18.845 1.00 62.94 81 GLU A CA 1
ATOM 642 C C . GLU A 1 81 ? -11.545 7.493 17.409 1.00 62.94 81 GLU A C 1
ATOM 644 O O . GLU A 1 81 ? -10.921 7.990 16.470 1.00 62.94 81 GLU A O 1
ATOM 649 N N . LEU A 1 82 ? -12.515 6.599 17.209 1.00 65.56 82 LEU A N 1
ATOM 650 C CA . LEU A 1 82 ? -12.912 6.155 15.880 1.00 65.56 82 LEU A CA 1
ATOM 651 C C . LEU A 1 82 ? -13.810 7.134 15.158 1.00 65.56 82 LEU A C 1
ATOM 653 O O . LEU A 1 82 ? -13.594 7.364 13.976 1.00 65.56 82 LEU A O 1
ATOM 657 N N . LYS A 1 83 ? -14.742 7.779 15.862 1.00 66.81 83 LYS A N 1
ATOM 658 C CA . LYS A 1 83 ? -15.508 8.893 15.284 1.00 66.81 83 LYS A CA 1
ATOM 659 C C . LYS A 1 83 ? -14.576 10.016 14.839 1.00 66.81 83 LYS A C 1
ATOM 661 O O . LYS A 1 83 ? -14.767 10.609 13.780 1.00 66.81 83 LYS A O 1
ATOM 666 N N . TYR A 1 84 ? -13.534 10.281 15.626 1.00 66.88 84 TYR A N 1
ATOM 667 C CA . TYR A 1 84 ? -12.493 11.235 15.260 1.00 66.88 84 TYR A CA 1
ATOM 668 C C . TYR A 1 84 ? -11.689 10.774 14.033 1.00 66.88 84 TYR A C 1
ATOM 670 O O . TYR A 1 84 ? -11.415 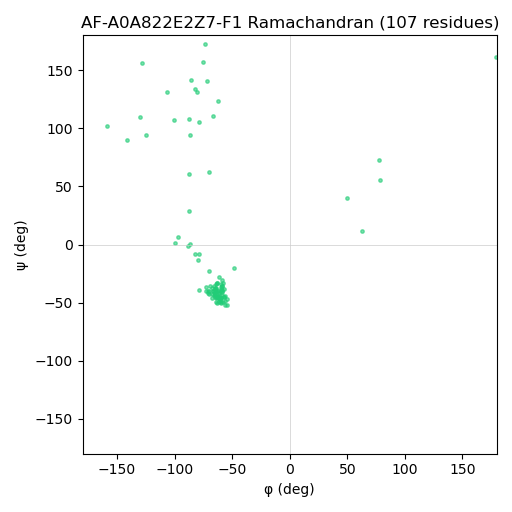11.569 13.133 1.00 66.88 84 TYR A O 1
ATOM 678 N N . LEU A 1 85 ? -11.338 9.488 13.959 1.00 67.06 85 LEU A N 1
ATOM 679 C CA . LEU A 1 85 ? -10.614 8.917 12.825 1.00 67.06 85 LEU A CA 1
ATOM 680 C C . LEU A 1 85 ? -11.455 8.891 11.536 1.00 67.06 85 LEU A C 1
ATOM 682 O O . LEU A 1 85 ? -10.955 9.305 10.493 1.00 67.06 85 LEU A O 1
ATOM 686 N N . GLU A 1 86 ? -12.716 8.457 11.603 1.00 65.50 86 GLU A N 1
ATOM 687 C CA . GLU A 1 86 ? -13.678 8.479 10.492 1.00 65.50 86 GLU A CA 1
ATOM 688 C C . GLU A 1 86 ? -13.864 9.903 9.976 1.00 65.50 86 GLU A C 1
ATOM 690 O O . GLU A 1 86 ? -13.656 10.142 8.792 1.00 65.50 86 GLU A O 1
ATOM 695 N N . SER A 1 87 ? -14.110 10.871 10.864 1.00 65.44 87 SER A N 1
ATOM 696 C CA . SER A 1 87 ? -14.239 12.285 10.495 1.00 65.44 87 SER A CA 1
ATOM 697 C C . SER A 1 87 ? -12.995 12.829 9.777 1.00 65.44 87 SER A C 1
ATOM 699 O O . SER A 1 87 ? -13.095 13.603 8.821 1.00 65.44 87 SER A O 1
ATOM 701 N N . ARG A 1 88 ? -11.790 12.422 10.196 1.00 65.00 88 ARG A N 1
ATOM 702 C CA . ARG A 1 88 ? -10.549 12.817 9.513 1.00 65.00 88 ARG A CA 1
ATOM 703 C C . ARG A 1 88 ? -10.385 12.138 8.156 1.00 65.00 88 ARG A C 1
ATOM 705 O O . ARG A 1 88 ? -9.938 12.795 7.220 1.00 65.00 88 ARG A O 1
ATOM 712 N N . LEU A 1 89 ? -10.731 10.858 8.043 1.00 60.88 89 LEU A N 1
ATOM 713 C CA . LEU A 1 89 ? -10.655 10.110 6.785 1.00 60.88 89 LEU A CA 1
ATOM 714 C C . LEU A 1 89 ? -11.678 10.621 5.763 1.00 60.88 89 LEU A C 1
ATOM 716 O O . LEU A 1 89 ? -11.321 10.828 4.608 1.00 60.88 89 LEU A O 1
ATOM 720 N N . GLU A 1 90 ? -12.905 10.907 6.192 1.00 62.25 90 GLU A N 1
ATOM 721 C CA . GLU A 1 90 ? -13.955 11.542 5.386 1.00 62.25 90 GLU A CA 1
ATOM 722 C C . GLU A 1 90 ? -13.509 12.904 4.835 1.00 62.25 90 GLU A C 1
ATOM 724 O O . GLU A 1 90 ? -13.650 13.169 3.639 1.00 62.25 90 GLU A O 1
ATOM 729 N N . ASN A 1 91 ? -12.883 13.735 5.676 1.00 56.47 91 ASN A N 1
ATOM 730 C CA . ASN A 1 91 ? -12.311 15.016 5.257 1.00 56.47 91 ASN A CA 1
ATOM 731 C C . ASN A 1 91 ? -11.182 14.854 4.230 1.00 56.47 91 ASN A C 1
ATOM 733 O O . ASN A 1 91 ? -11.158 15.566 3.229 1.00 56.47 91 ASN A O 1
ATOM 737 N N . VAL A 1 92 ? -10.255 13.915 4.449 1.00 52.75 92 VAL A N 1
ATOM 738 C CA . VAL A 1 92 ? -9.157 13.635 3.503 1.00 52.75 92 VAL A CA 1
ATOM 739 C C . VAL A 1 92 ? -9.691 13.120 2.165 1.00 52.75 92 VAL A C 1
ATOM 741 O O . VAL A 1 92 ? -9.127 13.420 1.116 1.00 52.75 92 VAL A O 1
ATOM 744 N N . LEU A 1 93 ? -10.798 12.381 2.190 1.00 49.81 93 LEU A N 1
ATOM 745 C CA . LEU A 1 93 ? -11.447 11.852 0.998 1.00 49.81 93 LEU A CA 1
ATOM 746 C C . LEU A 1 93 ? -12.294 12.868 0.230 1.00 49.81 93 LEU A C 1
ATOM 748 O O . LEU A 1 93 ? -12.801 12.538 -0.842 1.00 49.81 93 LEU A O 1
ATOM 752 N N . GLY A 1 94 ? -12.505 14.067 0.778 1.00 51.72 94 GLY A N 1
ATOM 753 C CA . GLY A 1 94 ? -13.502 15.001 0.255 1.00 51.72 94 GLY A CA 1
ATOM 754 C C . GLY A 1 94 ? -14.934 14.457 0.341 1.00 51.72 94 GLY A C 1
ATOM 755 O O . GLY A 1 94 ? -15.849 15.044 -0.231 1.00 51.72 94 GLY A O 1
ATOM 756 N N . ILE A 1 95 ? -15.149 13.359 1.074 1.00 52.50 95 ILE A N 1
ATOM 757 C CA . ILE A 1 95 ? -16.469 12.815 1.396 1.00 52.50 95 ILE A CA 1
ATOM 758 C C . ILE A 1 95 ? -16.909 13.523 2.672 1.00 52.50 95 ILE A C 1
ATOM 760 O O . ILE A 1 95 ? -17.111 12.925 3.720 1.00 52.50 95 ILE A O 1
ATOM 764 N N . MET A 1 96 ? -17.027 14.846 2.607 1.00 46.34 96 MET A N 1
ATOM 765 C CA . MET A 1 96 ? -17.826 15.535 3.599 1.00 46.34 96 MET A CA 1
ATOM 766 C C . MET A 1 96 ? -19.263 15.087 3.363 1.00 46.34 96 MET A C 1
ATOM 768 O O . MET A 1 96 ? -19.885 15.462 2.370 1.00 46.34 96 MET A O 1
ATOM 772 N N . ASN A 1 97 ? -19.804 14.303 4.289 1.00 46.59 97 ASN A N 1
ATOM 773 C CA . ASN A 1 97 ? -21.234 14.048 4.383 1.00 46.59 97 ASN A CA 1
ATOM 774 C C . ASN A 1 97 ? -21.929 15.344 4.857 1.00 46.59 97 ASN A C 1
ATOM 776 O O . ASN A 1 97 ? -22.471 15.428 5.954 1.00 46.59 97 ASN A O 1
ATOM 780 N N . HIS A 1 98 ? -21.833 16.412 4.063 1.00 46.81 98 HIS A N 1
ATOM 781 C CA . HIS A 1 98 ? -22.605 17.629 4.248 1.00 46.81 98 HIS A CA 1
ATOM 782 C C . HIS A 1 98 ? -23.930 17.451 3.501 1.00 46.81 98 HIS A C 1
ATOM 784 O O . HIS A 1 98 ? -23.995 17.513 2.278 1.00 46.81 98 HIS A O 1
ATOM 790 N N . ASN A 1 99 ? -24.997 17.285 4.283 1.00 39.59 99 ASN A N 1
ATOM 791 C CA . ASN A 1 99 ? -26.366 17.663 3.922 1.00 39.59 99 ASN A CA 1
ATOM 792 C C . ASN A 1 99 ? -27.161 16.742 2.982 1.00 39.59 99 ASN A C 1
ATOM 794 O O . ASN A 1 99 ? -27.812 17.219 2.059 1.00 39.59 99 ASN A O 1
ATOM 798 N N . ASN A 1 100 ? -27.305 15.460 3.337 1.00 39.72 100 ASN A N 1
ATOM 799 C CA . ASN A 1 100 ? -28.503 14.690 2.947 1.00 39.72 100 ASN A CA 1
ATOM 800 C C . ASN A 1 100 ? -29.673 14.822 3.949 1.00 39.72 100 ASN A C 1
ATOM 802 O O . ASN A 1 100 ? -30.528 13.945 4.071 1.00 39.72 100 ASN A O 1
ATOM 806 N N . ARG A 1 101 ? -29.755 15.960 4.651 1.00 42.69 101 ARG A N 1
ATOM 807 C CA . ARG A 1 101 ? -31.014 16.471 5.205 1.00 42.69 101 ARG A CA 1
ATOM 808 C C . ARG A 1 101 ? -31.171 17.939 4.811 1.00 42.69 101 ARG A C 1
ATOM 810 O O . ARG A 1 101 ? -30.483 18.797 5.342 1.00 42.69 101 ARG A O 1
ATOM 817 N N . GLN A 1 102 ? -32.138 18.167 3.923 1.00 42.06 102 GLN A N 1
ATOM 818 C CA . GLN A 1 102 ? -32.816 19.437 3.638 1.00 42.06 102 GLN A CA 1
ATOM 819 C C . GLN A 1 102 ? -32.087 20.482 2.782 1.00 42.06 102 GLN A C 1
ATOM 821 O O . GLN A 1 102 ? -31.786 21.568 3.251 1.00 42.06 102 GLN A O 1
ATOM 826 N N . LEU A 1 103 ? -31.974 20.214 1.481 1.00 43.53 103 LEU A N 1
ATOM 827 C CA . LEU A 1 103 ? -32.229 21.217 0.436 1.00 43.53 103 LEU A CA 1
ATOM 828 C C . LEU A 1 103 ? -32.944 20.467 -0.699 1.00 43.53 103 LEU A C 1
ATOM 830 O O . LEU A 1 103 ? -32.310 19.727 -1.440 1.00 43.53 103 LEU A O 1
ATOM 834 N N . LEU A 1 104 ? -34.277 20.391 -0.701 1.00 39.78 104 LEU A N 1
ATOM 835 C CA . LEU A 1 104 ? -35.220 21.197 -1.504 1.00 39.78 104 LEU A CA 1
ATOM 836 C C . LEU A 1 104 ? -36.660 20.715 -1.163 1.00 39.78 104 LEU A C 1
ATOM 838 O O . LEU A 1 104 ? -36.776 19.571 -0.712 1.00 39.78 104 LEU A O 1
ATOM 842 N N . PRO A 1 105 ? -37.764 21.455 -1.428 1.00 45.31 105 PRO A N 1
ATOM 843 C CA . PRO A 1 105 ? -37.886 22.772 -2.064 1.00 45.31 105 PRO A CA 1
ATOM 844 C C . PRO A 1 105 ? -38.721 23.781 -1.234 1.00 45.31 105 PRO A C 1
ATOM 846 O O . PRO A 1 105 ? -39.635 23.402 -0.508 1.00 45.31 105 PRO A O 1
ATOM 849 N N . VAL A 1 106 ? -38.510 25.085 -1.426 1.00 35.41 106 VAL A N 1
ATOM 850 C CA . VAL A 1 106 ? -39.596 26.062 -1.226 1.00 35.41 106 VAL A CA 1
ATOM 851 C C . VAL A 1 106 ? -39.722 26.859 -2.512 1.00 35.41 106 VAL A C 1
ATOM 853 O O . VAL A 1 106 ? -38.997 27.821 -2.745 1.00 35.41 106 VAL A O 1
ATOM 856 N N . TYR A 1 107 ? -40.630 26.398 -3.370 1.00 42.56 107 TYR A N 1
ATOM 857 C CA . TYR A 1 107 ? -41.283 27.282 -4.322 1.00 42.56 107 TYR A CA 1
ATOM 858 C C . TYR A 1 107 ? -42.062 28.320 -3.520 1.00 42.56 107 TY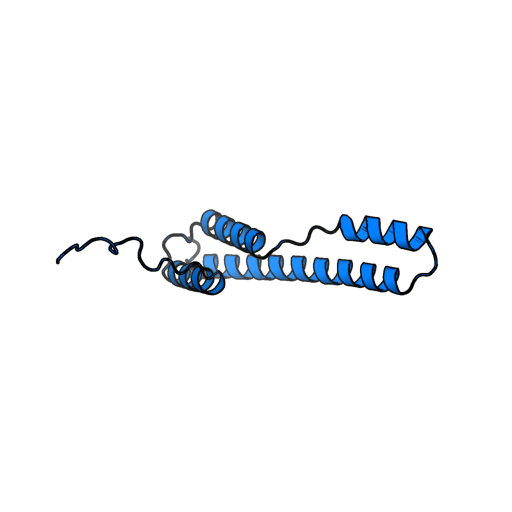R A C 1
ATOM 860 O O . TYR A 1 107 ? -42.898 27.959 -2.699 1.00 42.56 107 TYR A O 1
ATOM 868 N N . ASN A 1 108 ? -41.774 29.587 -3.774 1.00 36.59 108 ASN A N 1
ATOM 869 C CA . ASN A 1 108 ? -42.700 30.700 -3.635 1.00 36.59 108 ASN A CA 1
ATOM 870 C C . ASN A 1 108 ? -42.132 31.801 -4.521 1.00 36.59 108 ASN A C 1
ATOM 872 O O . ASN A 1 108 ? -41.075 32.319 -4.180 1.00 36.59 108 ASN A O 1
ATOM 876 N N . TRP A 1 109 ? -42.713 31.987 -5.707 1.00 42.78 109 TRP A N 1
ATOM 877 C CA . TRP A 1 109 ? -43.370 33.191 -6.245 1.00 42.78 109 TRP A CA 1
ATOM 878 C C . TRP A 1 109 ? -43.968 32.802 -7.601 1.00 42.78 109 TRP A C 1
ATOM 880 O O . TRP A 1 109 ? -43.226 32.223 -8.426 1.00 42.78 109 TRP A O 1
#